Protein AF-A0AA41SFP7-F1 (afdb_monomer_lite)

Secondary structure (DSSP, 8-state):
-HHHHHHHHHHHHHHHHHHHHHHHHHHTSTT--HHHHHTSPPTT--HHHHHHHIIIIISSHHHHHHHHHHHHHHHH-S--TTS-S--HHHHHHHHHTT--

Foldseek 3Di:
DVVVVVVVVVVVVVVLVVQLVQQCVQCVPVPHHSVRSLVDGDPPADSVRSVCCSPPPNVDPVNVVVVVVVVVVVVPPPDDCPDPDDPPVVVVVVVVVVPD

Radius of gyration: 19.68 Å; chains: 1; bounding box: 58×31×45 Å

pLDDT: mean 83.23, std 14.24, range [41.94, 96.81]

Sequence (100 aa):
MEYLGKSIGRKYASRRTKMSSHFTLLATAEGATVEDAKKKPYKNVTQDDWNWLCDHVFNTTAFKKRSATGKKARNAVSYNHRGGSKSHAVHMEAATFCHL

Organism: Papaver nudicaule (NCBI:txid74823)

Structure (mmCIF, N/CA/C/O backbone):
data_AF-A0AA41SFP7-F1
#
_entry.id   AF-A0AA41SFP7-F1
#
loop_
_atom_site.group_PDB
_atom_site.id
_atom_site.type_symbol
_atom_site.label_atom_id
_atom_site.label_alt_id
_atom_site.label_comp_id
_atom_site.label_asym_id
_atom_site.label_entity_id
_atom_site.label_seq_id
_atom_site.pdbx_PDB_ins_code
_atom_site.Cartn_x
_atom_site.Cartn_y
_atom_site.Cartn_z
_atom_site.occupancy
_atom_site.B_iso_or_equiv
_atom_site.auth_seq_id
_atom_site.auth_comp_id
_atom_site.auth_asym_id
_atom_site.auth_atom_id
_atom_site.pdbx_PDB_model_num
ATOM 1 N N . MET A 1 1 ? -4.095 -11.354 -29.105 1.00 59.97 1 MET A N 1
ATOM 2 C CA . MET A 1 1 ? -4.725 -11.053 -27.792 1.00 59.97 1 MET A CA 1
ATOM 3 C C . MET A 1 1 ? -3.741 -10.625 -26.687 1.00 59.97 1 MET A C 1
ATOM 5 O O . MET A 1 1 ? -4.185 -10.236 -25.615 1.00 59.97 1 MET A O 1
ATOM 9 N N . GLU A 1 2 ? -2.422 -10.597 -26.921 1.00 73.12 2 GLU A N 1
ATOM 10 C CA . GLU A 1 2 ? -1.422 -10.274 -25.881 1.00 73.12 2 GLU A CA 1
ATOM 11 C C . GLU A 1 2 ? -1.421 -8.793 -25.432 1.00 73.12 2 GLU A C 1
ATOM 13 O O . GLU A 1 2 ? -1.206 -8.476 -24.259 1.00 73.12 2 GLU A O 1
ATOM 18 N N . TYR A 1 3 ? -1.717 -7.866 -26.351 1.00 78.06 3 TYR A N 1
ATOM 19 C CA . TYR A 1 3 ? -1.750 -6.423 -26.078 1.00 78.06 3 TYR A CA 1
ATOM 20 C C . TYR A 1 3 ? -2.819 -6.032 -25.046 1.00 78.06 3 TYR A C 1
ATOM 22 O O . TYR A 1 3 ? -2.553 -5.229 -24.148 1.00 78.06 3 TYR A O 1
ATOM 30 N N . LEU A 1 4 ? -4.010 -6.635 -25.133 1.00 74.94 4 LEU A N 1
ATOM 31 C CA . LEU A 1 4 ? -5.117 -6.354 -24.220 1.00 74.94 4 LEU A CA 1
ATOM 32 C C . LEU A 1 4 ? -4.765 -6.769 -22.783 1.00 74.94 4 LEU A C 1
ATOM 34 O O . LEU A 1 4 ? -4.978 -5.991 -21.854 1.00 74.94 4 LEU A O 1
ATOM 38 N N . GLY A 1 5 ? -4.121 -7.929 -22.613 1.00 84.38 5 GLY A N 1
ATOM 39 C CA . GLY A 1 5 ? -3.627 -8.392 -21.313 1.00 84.38 5 GLY A CA 1
ATOM 40 C C . GLY A 1 5 ? -2.592 -7.442 -20.701 1.00 84.38 5 GLY A C 1
ATOM 41 O O . GLY A 1 5 ? -2.707 -7.061 -19.536 1.00 84.38 5 GLY A O 1
ATOM 42 N N . LYS A 1 6 ? -1.625 -6.966 -21.500 1.00 85.94 6 LYS A N 1
ATOM 43 C CA . LYS A 1 6 ? -0.622 -5.979 -21.050 1.00 85.94 6 LYS A CA 1
ATOM 44 C C . LYS A 1 6 ? -1.262 -4.637 -20.675 1.00 85.94 6 LYS A C 1
ATOM 46 O O . LYS A 1 6 ? -0.905 -4.044 -19.657 1.00 85.94 6 LYS A O 1
ATOM 51 N N . SER A 1 7 ? -2.213 -4.165 -21.479 1.00 86.88 7 SER A N 1
ATOM 52 C CA . SER A 1 7 ? -2.967 -2.923 -21.261 1.00 86.88 7 SER A CA 1
ATOM 53 C C . SER A 1 7 ? -3.756 -2.954 -19.946 1.00 86.88 7 SER A C 1
ATOM 55 O O . SER A 1 7 ? -3.583 -2.078 -19.090 1.00 86.88 7 SER A O 1
ATOM 57 N N . ILE A 1 8 ? -4.565 -3.999 -19.746 1.00 90.25 8 ILE A N 1
ATOM 58 C CA . ILE A 1 8 ? -5.369 -4.191 -18.533 1.00 90.25 8 ILE A CA 1
ATOM 59 C C . ILE A 1 8 ? -4.458 -4.367 -17.317 1.00 90.25 8 ILE A C 1
ATOM 61 O O . ILE A 1 8 ? -4.668 -3.713 -16.295 1.00 90.25 8 ILE A O 1
ATOM 65 N N . GLY A 1 9 ? -3.392 -5.162 -17.446 1.00 90.69 9 GLY A N 1
ATOM 66 C CA . GLY A 1 9 ? -2.414 -5.380 -16.382 1.00 90.69 9 GLY A CA 1
ATOM 67 C C . GLY A 1 9 ? -1.758 -4.084 -15.897 1.00 90.69 9 GLY A C 1
ATOM 68 O O . GLY A 1 9 ? -1.664 -3.857 -14.690 1.00 90.69 9 GLY A O 1
ATOM 69 N N . ARG A 1 10 ? -1.372 -3.178 -16.808 1.00 90.38 10 ARG A N 1
ATOM 70 C CA . ARG A 1 10 ? -0.822 -1.859 -16.435 1.00 90.38 10 ARG A CA 1
ATOM 71 C C . ARG A 1 10 ? -1.846 -0.984 -15.715 1.00 90.38 10 ARG A C 1
ATOM 73 O O . ARG A 1 10 ? -1.516 -0.382 -14.691 1.00 90.38 10 ARG A O 1
ATOM 80 N N . LYS A 1 11 ? -3.084 -0.920 -16.220 1.00 91.31 11 LYS A N 1
ATOM 81 C CA . LYS A 1 11 ? -4.167 -0.148 -15.585 1.00 91.31 11 LYS A CA 1
ATOM 82 C C . LYS A 1 11 ? -4.454 -0.667 -14.177 1.00 91.31 11 LYS A C 1
ATOM 84 O O . LYS A 1 11 ? -4.520 0.125 -13.235 1.00 91.31 11 LYS A O 1
ATOM 89 N N . TYR A 1 12 ? -4.542 -1.987 -14.020 1.00 92.00 12 TYR A N 1
ATOM 90 C CA . TYR A 1 12 ? -4.704 -2.623 -12.719 1.00 92.00 12 TYR A CA 1
ATOM 91 C C . TYR A 1 12 ? -3.523 -2.324 -11.793 1.00 92.00 12 TYR A C 1
ATOM 93 O O . TYR A 1 12 ? -3.745 -1.914 -10.659 1.00 92.00 12 TYR A O 1
ATOM 101 N N . ALA A 1 13 ? -2.276 -2.446 -12.261 1.00 90.19 13 ALA A N 1
ATOM 102 C CA . ALA A 1 13 ? -1.097 -2.154 -11.446 1.00 90.19 13 ALA A CA 1
ATOM 103 C C . ALA A 1 13 ? -1.103 -0.709 -10.920 1.00 90.19 13 ALA A C 1
ATOM 105 O O . ALA A 1 13 ? -0.897 -0.496 -9.726 1.00 90.19 13 ALA A O 1
ATOM 106 N N . SER A 1 14 ? -1.421 0.267 -11.779 1.00 92.31 14 SER A N 1
ATOM 107 C CA . SER A 1 14 ? -1.571 1.673 -11.382 1.00 92.31 14 SER A CA 1
ATOM 108 C C . SER A 1 14 ? -2.678 1.857 -10.339 1.00 92.31 14 SER A C 1
ATOM 110 O O . SER A 1 14 ? -2.467 2.498 -9.306 1.00 92.31 14 SER A O 1
ATOM 112 N N . ARG A 1 15 ? -3.851 1.249 -10.564 1.00 94.06 15 ARG A N 1
ATOM 113 C CA . ARG A 1 15 ? -4.971 1.291 -9.614 1.00 94.06 15 ARG A CA 1
ATOM 114 C C . ARG A 1 15 ? -4.596 0.647 -8.278 1.00 94.06 15 ARG A C 1
ATOM 116 O O . ARG A 1 15 ? -4.863 1.230 -7.233 1.00 94.06 15 ARG A O 1
ATOM 123 N N . ARG A 1 16 ? -3.915 -0.500 -8.298 1.00 94.50 16 ARG A N 1
ATOM 124 C CA . ARG A 1 16 ? -3.440 -1.215 -7.107 1.00 94.50 16 ARG A CA 1
ATOM 125 C C . ARG A 1 16 ? -2.436 -0.400 -6.306 1.00 94.50 16 ARG A C 1
ATOM 127 O O . ARG A 1 16 ? -2.506 -0.416 -5.085 1.00 94.50 16 ARG A O 1
ATOM 134 N N . THR A 1 17 ? -1.546 0.350 -6.957 1.00 92.81 17 THR A N 1
ATOM 135 C CA . THR A 1 17 ? -0.656 1.283 -6.251 1.00 92.81 17 THR A CA 1
ATOM 136 C C . THR A 1 17 ? -1.456 2.338 -5.491 1.00 92.81 17 THR A C 1
ATOM 138 O O . THR A 1 17 ? -1.187 2.555 -4.316 1.00 92.81 17 THR A O 1
ATOM 141 N N . LYS A 1 18 ? -2.486 2.934 -6.110 1.00 94.81 18 LYS A N 1
ATOM 142 C CA . LYS A 1 18 ? -3.361 3.911 -5.435 1.00 94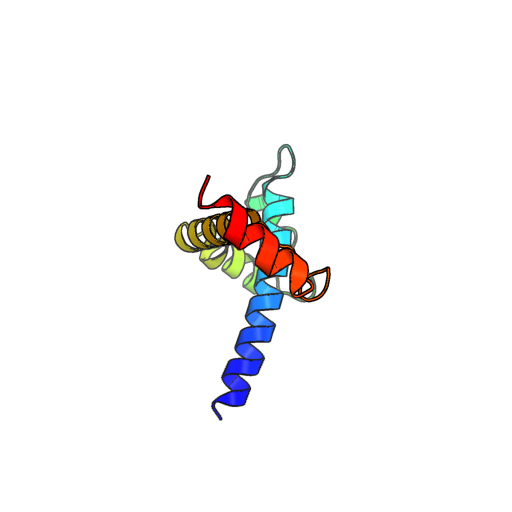.81 18 LYS A CA 1
ATOM 143 C C . LYS A 1 18 ? -4.117 3.292 -4.254 1.00 94.81 18 LYS A C 1
ATOM 145 O O . LYS A 1 18 ? -4.176 3.901 -3.192 1.00 94.81 18 LYS A O 1
ATOM 150 N N . MET A 1 19 ? -4.644 2.078 -4.428 1.00 96.12 19 MET A N 1
ATOM 151 C CA . MET A 1 19 ? -5.319 1.317 -3.370 1.00 96.12 19 MET A CA 1
ATOM 152 C C . MET A 1 19 ? -4.378 1.000 -2.201 1.00 96.12 19 MET A C 1
ATOM 154 O O . MET A 1 19 ? -4.728 1.232 -1.050 1.00 96.12 19 MET A O 1
ATOM 158 N N . SER A 1 20 ? -3.153 0.555 -2.487 1.00 94.00 20 SER A N 1
ATOM 159 C CA . SER A 1 20 ? -2.147 0.298 -1.455 1.00 94.00 20 SER A CA 1
ATOM 160 C C . SER A 1 20 ? -1.752 1.568 -0.708 1.00 94.00 20 SER A C 1
ATOM 162 O O . SER A 1 20 ? -1.609 1.517 0.506 1.00 94.00 20 SER A O 1
ATOM 164 N N . SER A 1 21 ? -1.584 2.699 -1.399 1.00 93.38 21 SER A N 1
ATOM 165 C CA . SER A 1 21 ? -1.302 3.974 -0.735 1.00 93.38 21 SER A CA 1
ATOM 166 C C . SER A 1 21 ? -2.447 4.396 0.182 1.00 93.38 21 SER A C 1
ATOM 168 O O . SER A 1 21 ? -2.185 4.814 1.302 1.00 93.38 21 SER A O 1
ATOM 170 N N . HIS A 1 22 ? -3.698 4.237 -0.260 1.00 95.12 22 HIS A N 1
ATOM 171 C CA . HIS A 1 22 ? -4.878 4.489 0.569 1.00 95.12 22 HIS A CA 1
ATOM 172 C C . HIS A 1 22 ? -4.876 3.626 1.835 1.00 95.12 22 HIS A C 1
ATOM 174 O O . HIS A 1 22 ? -4.988 4.153 2.937 1.00 95.12 22 HIS A O 1
ATOM 180 N N . PHE A 1 23 ? -4.656 2.317 1.682 1.00 94.44 23 PHE A N 1
ATOM 181 C CA . PHE A 1 23 ? -4.545 1.389 2.805 1.00 94.44 23 PHE A CA 1
ATOM 182 C C . PHE A 1 23 ? -3.423 1.787 3.776 1.00 94.44 23 PHE A C 1
ATOM 184 O O . PHE A 1 23 ? -3.654 1.870 4.975 1.00 94.44 23 PHE A O 1
ATOM 191 N N . THR A 1 24 ? -2.220 2.084 3.273 1.00 91.50 24 THR A N 1
ATOM 192 C CA . THR A 1 24 ? -1.084 2.475 4.120 1.00 91.50 24 THR A CA 1
ATOM 193 C C . THR A 1 24 ? -1.339 3.785 4.860 1.00 91.50 24 THR A C 1
ATOM 195 O O . THR A 1 24 ? -0.990 3.872 6.031 1.00 91.50 24 THR A O 1
ATOM 198 N N . LEU A 1 25 ? -1.954 4.786 4.223 1.00 92.25 25 LEU A N 1
ATOM 199 C CA . LEU A 1 25 ? -2.298 6.047 4.890 1.00 92.25 25 LEU A CA 1
ATOM 200 C C . LEU A 1 25 ? -3.262 5.822 6.059 1.00 92.25 25 LEU A C 1
ATOM 202 O O . LEU A 1 25 ? -3.072 6.406 7.118 1.00 92.25 25 LEU A O 1
ATOM 206 N N . LEU A 1 26 ? -4.253 4.947 5.882 1.00 92.06 26 LEU A N 1
ATOM 207 C CA . LEU A 1 26 ? -5.206 4.608 6.936 1.00 92.06 26 LEU A CA 1
ATOM 208 C C . LEU A 1 26 ? -4.569 3.777 8.051 1.00 92.06 26 LEU A C 1
ATOM 210 O O . LEU A 1 26 ? -4.802 4.057 9.217 1.00 92.06 26 LEU A O 1
ATOM 214 N N . ALA A 1 27 ? -3.742 2.794 7.700 1.00 89.38 27 ALA A N 1
ATOM 215 C CA . ALA A 1 27 ? -3.100 1.901 8.663 1.00 89.38 27 ALA A CA 1
ATOM 216 C C . ALA A 1 27 ? -1.926 2.545 9.427 1.00 89.38 27 ALA A C 1
ATOM 218 O O . ALA A 1 27 ? -1.469 1.981 10.412 1.00 89.38 27 ALA A O 1
ATOM 219 N N . THR A 1 28 ? -1.405 3.685 8.957 1.00 87.56 28 THR A N 1
ATOM 220 C CA . THR A 1 28 ? -0.287 4.415 9.595 1.00 87.56 28 THR A CA 1
ATOM 221 C C . THR A 1 28 ? -0.760 5.681 10.316 1.00 87.56 28 THR A C 1
ATOM 223 O O . THR A 1 28 ? 0.057 6.414 10.867 1.00 87.56 28 THR A O 1
ATOM 226 N N . ALA A 1 29 ? -2.062 5.982 10.290 1.00 88.88 29 ALA A N 1
ATOM 227 C CA . ALA A 1 29 ? -2.606 7.093 11.058 1.00 88.88 29 ALA A CA 1
ATOM 228 C C . ALA A 1 29 ? -2.426 6.833 12.565 1.00 88.88 29 ALA A C 1
ATOM 230 O O . ALA A 1 29 ? -2.444 5.686 13.013 1.00 88.88 29 ALA A O 1
ATOM 231 N N . GLU A 1 30 ? -2.217 7.893 13.343 1.00 85.12 30 GLU A N 1
ATOM 232 C CA . GLU A 1 30 ? -1.972 7.788 14.782 1.00 85.12 30 GLU A CA 1
ATOM 233 C C . GLU A 1 30 ? -3.139 7.073 15.481 1.00 85.12 30 GLU A C 1
ATOM 235 O O . GLU A 1 30 ? -4.302 7.437 15.303 1.00 85.12 30 GLU A O 1
ATOM 240 N N . GLY A 1 31 ? -2.831 5.999 16.214 1.00 80.44 31 GLY A N 1
ATOM 241 C CA . GLY A 1 31 ? -3.829 5.156 16.880 1.00 80.44 31 GLY A CA 1
ATOM 242 C C . GLY A 1 31 ? -4.665 4.257 15.956 1.00 80.44 31 GLY A C 1
ATOM 243 O O . GLY A 1 31 ? -5.571 3.586 16.444 1.00 80.44 31 GLY A O 1
ATOM 244 N N . ALA A 1 32 ? -4.391 4.215 14.649 1.00 86.06 32 ALA A N 1
ATOM 245 C CA . ALA A 1 32 ? -5.154 3.399 13.709 1.00 86.06 32 ALA A CA 1
ATOM 246 C C . ALA A 1 32 ? -4.623 1.965 13.597 1.00 86.06 32 ALA A C 1
ATOM 248 O O . ALA A 1 32 ? -3.417 1.712 13.612 1.00 86.06 32 ALA A O 1
ATOM 249 N N . THR A 1 33 ? -5.544 1.016 13.422 1.00 87.12 33 THR A N 1
ATOM 250 C CA . THR A 1 33 ? -5.224 -0.396 13.191 1.00 87.12 33 THR A CA 1
ATOM 251 C C . THR A 1 33 ? -5.496 -0.815 11.743 1.00 87.12 33 THR A C 1
ATOM 253 O O . THR A 1 33 ? -6.162 -0.117 10.973 1.00 87.12 33 THR A O 1
ATOM 256 N N . VAL A 1 34 ? -5.007 -1.999 11.358 1.00 87.75 34 VAL A N 1
ATOM 257 C CA . VAL A 1 34 ? -5.332 -2.609 10.054 1.00 87.75 34 VAL A CA 1
ATOM 258 C C . VAL A 1 34 ? -6.843 -2.810 9.897 1.00 87.75 34 VAL A C 1
ATOM 260 O O . VAL A 1 34 ? -7.378 -2.569 8.816 1.00 87.75 34 VAL A O 1
ATOM 263 N N . GLU A 1 35 ? -7.546 -3.170 10.970 1.00 90.56 35 GLU A N 1
ATOM 264 C CA . GLU A 1 35 ? -8.999 -3.358 10.949 1.00 90.56 35 GLU A CA 1
ATOM 265 C C . GLU A 1 35 ? -9.747 -2.048 10.667 1.00 90.56 35 GLU A C 1
ATOM 267 O O . GLU A 1 35 ? -10.734 -2.031 9.930 1.00 90.56 35 GLU A O 1
ATOM 272 N N . ASP A 1 36 ? -9.241 -0.916 11.157 1.00 90.75 36 ASP A N 1
ATOM 273 C CA . ASP A 1 36 ? -9.825 0.394 10.850 1.00 90.75 36 ASP A CA 1
ATOM 274 C C . ASP A 1 36 ? -9.597 0.809 9.394 1.00 90.75 36 ASP A C 1
ATOM 276 O O . ASP A 1 36 ? -10.453 1.462 8.789 1.00 90.75 36 ASP A O 1
ATOM 280 N N . ALA A 1 37 ? -8.486 0.376 8.791 1.00 92.06 37 ALA A N 1
ATOM 281 C CA . ALA A 1 37 ? -8.249 0.545 7.361 1.00 92.06 37 ALA A CA 1
ATOM 282 C C . ALA A 1 37 ? -9.193 -0.325 6.504 1.00 92.06 37 ALA A C 1
ATOM 284 O O . ALA A 1 37 ? -9.600 0.096 5.417 1.00 92.06 37 ALA A O 1
ATOM 285 N N . LYS A 1 38 ? -9.601 -1.508 6.986 1.00 93.81 38 LYS A N 1
ATOM 286 C CA . LYS A 1 38 ? -10.560 -2.388 6.287 1.00 93.81 38 LYS A CA 1
ATOM 287 C C . LYS A 1 38 ? -11.970 -1.796 6.245 1.00 93.81 38 LYS A C 1
ATOM 289 O O . LYS A 1 38 ? -12.643 -1.925 5.228 1.00 93.81 38 LYS A O 1
ATOM 294 N N . LYS A 1 39 ? -12.386 -1.045 7.270 1.00 94.56 39 LYS A N 1
ATOM 295 C CA . LYS A 1 39 ? -13.696 -0.353 7.318 1.00 94.56 39 LYS A CA 1
ATOM 296 C C . LYS A 1 39 ? -13.849 0.781 6.293 1.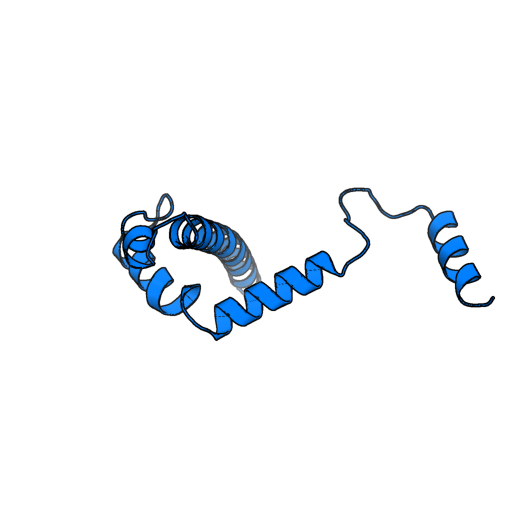00 94.56 39 LYS A C 1
ATOM 298 O O . LYS A 1 39 ? -14.946 1.301 6.112 1.00 94.56 39 LYS A O 1
ATOM 303 N N . LYS A 1 40 ? -12.756 1.207 5.656 1.00 94.19 40 LYS A N 1
ATOM 304 C CA . LYS A 1 40 ? -12.724 2.339 4.721 1.00 94.19 40 LYS A CA 1
ATOM 305 C C . LYS A 1 40 ? -12.244 1.862 3.343 1.00 94.19 40 LYS A C 1
ATOM 307 O O . LYS A 1 40 ? -11.060 2.010 3.028 1.00 94.19 40 LYS A O 1
ATOM 312 N N . PRO A 1 41 ? -13.128 1.274 2.517 1.00 95.25 41 PRO A N 1
ATOM 313 C CA . PRO A 1 41 ? -12.757 0.771 1.201 1.00 95.25 41 PRO A CA 1
ATOM 314 C C . PRO A 1 41 ? -12.334 1.890 0.245 1.00 95.25 41 PRO A C 1
ATOM 316 O O . PRO A 1 41 ? -12.812 3.024 0.307 1.00 95.25 41 PRO A O 1
ATOM 319 N N . TYR A 1 42 ? -11.426 1.567 -0.679 1.00 95.50 42 TYR A N 1
ATOM 320 C CA . TYR A 1 42 ? -11.080 2.484 -1.764 1.00 95.50 42 TYR A CA 1
ATOM 321 C C . TYR A 1 42 ? -12.279 2.688 -2.700 1.00 95.50 42 TYR A C 1
ATOM 323 O O . TYR A 1 42 ? -13.026 1.755 -2.981 1.00 95.50 42 TYR A O 1
ATOM 331 N N . LYS A 1 43 ? -12.435 3.898 -3.246 1.00 94.25 43 LYS A N 1
ATOM 332 C CA . LYS A 1 43 ? -13.564 4.240 -4.125 1.00 94.25 43 LYS A CA 1
ATOM 333 C C . LYS A 1 43 ? -13.794 3.219 -5.251 1.00 94.25 43 LYS A C 1
ATOM 335 O O . LYS A 1 43 ? -12.855 2.802 -5.944 1.00 94.25 43 LYS A O 1
ATOM 340 N N . ASN A 1 44 ? -15.065 2.893 -5.483 1.00 93.50 44 ASN A N 1
ATOM 341 C CA . ASN A 1 44 ? -15.522 1.946 -6.506 1.00 93.50 44 ASN A CA 1
ATOM 342 C C . ASN A 1 44 ? -14.888 0.546 -6.363 1.00 93.50 44 ASN A C 1
ATOM 344 O O . ASN A 1 44 ? -14.556 -0.095 -7.365 1.00 93.50 44 ASN A O 1
ATOM 348 N N . VAL A 1 45 ? -14.635 0.111 -5.129 1.00 94.12 45 VAL A N 1
ATOM 349 C CA . VAL A 1 45 ? -14.234 -1.255 -4.773 1.00 94.12 45 VAL A CA 1
ATOM 350 C C . VAL A 1 45 ? -15.265 -1.766 -3.777 1.00 94.12 45 VAL A C 1
ATOM 352 O O . VAL A 1 45 ? -15.663 -1.024 -2.879 1.00 94.12 45 VAL A O 1
ATOM 355 N N . THR A 1 46 ? -15.732 -2.996 -3.968 1.00 96.44 46 THR A N 1
ATOM 356 C CA . THR A 1 46 ? -16.669 -3.623 -3.033 1.00 96.44 46 THR A CA 1
ATOM 357 C C . THR A 1 46 ? -15.974 -3.887 -1.694 1.00 96.44 46 THR A C 1
ATOM 359 O O . THR A 1 46 ? -14.743 -3.945 -1.625 1.00 96.44 46 THR A O 1
ATOM 362 N N . GLN A 1 47 ? -16.745 -4.038 -0.617 1.00 96.00 47 GLN A N 1
ATOM 363 C CA . GLN A 1 47 ? -16.165 -4.340 0.693 1.00 96.00 47 GLN A CA 1
ATOM 364 C C . GLN A 1 47 ? -15.435 -5.694 0.686 1.00 96.00 47 GLN A C 1
ATOM 366 O O . GLN A 1 47 ? -14.343 -5.799 1.238 1.00 96.00 47 GLN A O 1
ATOM 371 N N . ASP A 1 48 ? -15.993 -6.695 0.007 1.00 96.38 48 ASP A N 1
ATOM 372 C CA . ASP A 1 48 ? -15.421 -8.041 -0.091 1.00 96.38 48 ASP A CA 1
ATOM 373 C C . ASP A 1 48 ? -14.091 -8.037 -0.850 1.00 96.38 48 ASP A C 1
ATOM 375 O O . ASP A 1 48 ? -13.084 -8.538 -0.342 1.00 96.38 48 ASP A O 1
ATOM 379 N N . ASP A 1 49 ? -14.043 -7.384 -2.018 1.00 95.75 49 ASP A N 1
ATOM 380 C CA . ASP A 1 49 ? -12.799 -7.227 -2.778 1.00 95.75 49 ASP A CA 1
ATOM 381 C C . ASP A 1 49 ? -11.755 -6.446 -1.972 1.00 95.75 49 ASP A C 1
ATOM 383 O O . ASP A 1 49 ? -10.561 -6.751 -2.013 1.00 95.75 49 ASP A O 1
ATOM 387 N N . TRP A 1 50 ? -12.189 -5.420 -1.233 1.00 96.81 50 TRP A N 1
ATOM 388 C CA . TRP A 1 50 ? -11.302 -4.625 -0.391 1.00 96.81 50 TRP A CA 1
ATOM 389 C C . TRP A 1 50 ? -10.709 -5.446 0.753 1.00 96.81 50 TRP A C 1
ATOM 391 O O . TRP A 1 50 ? -9.499 -5.379 0.980 1.00 96.81 50 TRP A O 1
ATOM 401 N N . ASN A 1 51 ? -11.529 -6.248 1.434 1.00 95.94 51 ASN A N 1
ATOM 402 C CA . ASN A 1 51 ? -11.087 -7.147 2.495 1.00 95.94 51 ASN A CA 1
ATOM 403 C C . ASN A 1 51 ? -10.063 -8.148 1.956 1.00 95.94 51 ASN A C 1
ATOM 405 O O . ASN A 1 51 ? -8.964 -8.256 2.503 1.00 95.94 51 ASN A O 1
ATOM 409 N N . TRP A 1 52 ? -10.373 -8.784 0.823 1.00 95.69 52 TRP A N 1
ATOM 410 C CA . TRP A 1 52 ? -9.464 -9.723 0.173 1.00 95.69 52 TRP A CA 1
ATOM 411 C C . TRP A 1 52 ? -8.126 -9.067 -0.194 1.00 95.69 52 TRP A C 1
ATOM 413 O O . TRP A 1 52 ? -7.060 -9.620 0.078 1.00 95.69 52 TRP A O 1
ATOM 423 N N . LEU A 1 53 ? -8.150 -7.854 -0.762 1.00 95.38 53 LEU A N 1
ATOM 424 C CA . LEU A 1 53 ? -6.936 -7.101 -1.091 1.00 95.38 53 LEU A CA 1
ATOM 425 C C . LEU A 1 53 ? -6.115 -6.750 0.158 1.00 95.38 53 LEU A C 1
ATOM 427 O O . LEU A 1 53 ? -4.885 -6.849 0.129 1.00 95.38 53 LEU A O 1
ATOM 431 N N . CYS A 1 54 ? -6.764 -6.340 1.246 1.00 94.62 54 CYS A N 1
ATOM 432 C CA . CYS A 1 54 ? -6.082 -6.039 2.501 1.00 94.62 54 CYS A CA 1
ATOM 433 C C . CYS A 1 54 ? -5.361 -7.278 3.048 1.00 94.62 54 CYS A C 1
ATOM 435 O O . CYS A 1 54 ? -4.159 -7.208 3.313 1.00 94.62 54 CYS A O 1
ATOM 437 N N . ASP A 1 55 ? -6.060 -8.410 3.129 1.00 93.62 55 ASP A N 1
ATOM 438 C CA . ASP A 1 55 ? -5.562 -9.629 3.773 1.00 93.62 55 ASP A CA 1
ATOM 439 C C . ASP A 1 55 ? -4.529 -10.371 2.920 1.00 93.62 55 ASP A C 1
ATOM 441 O O . ASP A 1 55 ? -3.482 -10.792 3.420 1.00 93.62 55 ASP A O 1
ATOM 445 N N . HIS A 1 56 ? -4.778 -10.478 1.614 1.00 93.12 56 HIS A N 1
ATOM 446 C CA . HIS A 1 56 ? -3.992 -11.329 0.720 1.00 93.12 56 HIS A CA 1
ATOM 447 C C . HIS A 1 56 ? -3.000 -10.579 -0.166 1.00 93.12 56 HIS A C 1
ATOM 449 O O . HIS A 1 56 ? -2.164 -11.214 -0.810 1.00 93.12 56 HIS A O 1
ATOM 455 N N . VAL A 1 57 ? -3.074 -9.245 -0.233 1.00 92.62 57 VAL A N 1
ATOM 456 C CA . VAL A 1 57 ? -2.182 -8.456 -1.094 1.00 92.62 57 VAL A CA 1
ATOM 457 C C . VAL A 1 57 ? -1.373 -7.449 -0.295 1.00 92.62 57 VAL A C 1
ATOM 459 O O . VAL A 1 57 ? -0.146 -7.480 -0.355 1.00 92.62 57 VAL A O 1
ATOM 462 N N . PHE A 1 58 ? -2.015 -6.536 0.433 1.00 92.31 58 PHE A N 1
ATOM 463 C CA . PHE A 1 58 ? -1.308 -5.417 1.064 1.00 92.31 58 PHE A CA 1
ATOM 464 C C . PHE A 1 58 ? -0.614 -5.807 2.367 1.00 92.31 58 PHE A C 1
ATOM 466 O O . PHE A 1 58 ? 0.479 -5.306 2.652 1.00 92.31 58 PHE A O 1
ATOM 473 N N . ASN A 1 59 ? -1.205 -6.718 3.143 1.00 87.06 59 ASN A N 1
ATOM 474 C CA . ASN A 1 59 ? -0.616 -7.156 4.402 1.00 87.06 59 ASN A CA 1
ATOM 475 C C . ASN A 1 59 ? 0.538 -8.162 4.216 1.00 87.06 59 ASN A C 1
ATOM 477 O O . ASN A 1 59 ? 1.365 -8.330 5.115 1.00 87.06 59 ASN A O 1
ATOM 481 N N . THR A 1 60 ? 0.661 -8.771 3.035 1.00 92.12 60 THR A N 1
ATOM 482 C CA . THR A 1 60 ? 1.676 -9.788 2.739 1.00 92.12 60 THR A CA 1
ATOM 483 C C . THR A 1 60 ? 3.100 -9.228 2.761 1.00 92.12 60 THR A C 1
ATOM 485 O O . THR A 1 60 ? 3.414 -8.194 2.160 1.00 92.12 60 THR A O 1
ATOM 488 N N . THR A 1 61 ? 4.020 -9.977 3.371 1.00 91.50 61 THR A N 1
ATOM 489 C CA . THR A 1 61 ? 5.446 -9.628 3.489 1.00 91.50 61 THR A CA 1
ATOM 490 C C . THR A 1 61 ? 6.107 -9.401 2.129 1.00 91.50 61 THR A C 1
ATOM 492 O O . THR A 1 61 ? 6.883 -8.461 1.960 1.00 91.50 61 THR A O 1
ATOM 495 N N . ALA A 1 62 ? 5.760 -10.216 1.127 1.00 90.81 62 ALA A N 1
ATOM 496 C CA . ALA A 1 62 ? 6.274 -10.089 -0.236 1.00 90.81 62 ALA A CA 1
ATOM 497 C C . ALA A 1 62 ? 5.917 -8.734 -0.871 1.00 90.81 62 ALA A C 1
ATOM 499 O O . ALA A 1 62 ? 6.763 -8.089 -1.500 1.00 90.81 62 ALA A O 1
ATOM 500 N N . PHE A 1 63 ? 4.680 -8.274 -0.671 1.00 88.75 63 PHE A N 1
ATOM 501 C CA . PHE A 1 63 ? 4.217 -6.993 -1.187 1.00 88.75 63 PHE A CA 1
ATOM 502 C C . PHE A 1 63 ? 4.899 -5.826 -0.471 1.00 88.75 63 PHE A C 1
ATOM 504 O O . PHE A 1 63 ? 5.433 -4.932 -1.133 1.00 88.75 63 PHE A O 1
ATOM 511 N N . LYS A 1 64 ? 4.968 -5.873 0.866 1.00 90.62 64 LYS A N 1
ATOM 512 C CA . LYS A 1 64 ? 5.677 -4.875 1.684 1.00 90.62 64 LYS A CA 1
ATOM 513 C C . LYS A 1 64 ? 7.149 -4.763 1.274 1.00 90.62 64 LYS A C 1
ATOM 515 O O . LYS A 1 64 ? 7.620 -3.657 1.010 1.00 90.62 64 LYS A O 1
ATOM 520 N N . LYS A 1 65 ? 7.845 -5.897 1.101 1.00 93.25 65 LYS A N 1
ATOM 521 C CA . LYS A 1 65 ? 9.241 -5.949 0.632 1.00 93.25 65 LYS A CA 1
ATOM 522 C C . LYS A 1 65 ? 9.395 -5.302 -0.742 1.00 93.25 65 LYS A C 1
ATOM 524 O O . LYS A 1 65 ? 10.209 -4.399 -0.900 1.00 93.25 65 LYS A O 1
ATOM 529 N N . ARG A 1 66 ? 8.580 -5.698 -1.727 1.00 90.69 66 ARG A N 1
ATOM 530 C CA . ARG A 1 66 ? 8.631 -5.115 -3.079 1.00 90.69 66 ARG A CA 1
ATOM 531 C C . ARG A 1 66 ? 8.342 -3.611 -3.068 1.00 90.69 66 ARG A C 1
ATOM 533 O O . ARG A 1 66 ? 9.022 -2.860 -3.765 1.00 90.69 66 ARG A O 1
ATOM 540 N N . SER A 1 67 ? 7.357 -3.171 -2.286 1.00 89.50 67 SER A N 1
ATOM 541 C CA . SER A 1 67 ? 7.004 -1.754 -2.143 1.00 89.50 67 SER A CA 1
ATOM 542 C C . SER A 1 67 ? 8.164 -0.944 -1.555 1.00 89.50 67 SER A C 1
ATOM 544 O O . SER A 1 67 ? 8.560 0.073 -2.131 1.00 89.50 67 SER A O 1
ATOM 546 N N . ALA A 1 68 ? 8.774 -1.440 -0.473 1.00 90.25 68 ALA A N 1
ATOM 547 C CA . ALA A 1 68 ? 9.926 -0.819 0.172 1.00 90.25 68 ALA A CA 1
ATOM 548 C C . ALA A 1 68 ? 11.148 -0.760 -0.757 1.00 90.25 68 ALA A C 1
ATOM 550 O O . ALA A 1 68 ? 11.731 0.311 -0.925 1.00 90.25 68 ALA A O 1
ATOM 551 N N . THR A 1 69 ? 11.494 -1.864 -1.432 1.00 91.88 69 THR A N 1
ATOM 552 C CA . THR A 1 69 ? 12.585 -1.894 -2.420 1.00 91.88 69 THR A CA 1
ATOM 553 C C . THR A 1 69 ? 12.330 -0.908 -3.555 1.00 91.88 69 THR A C 1
ATOM 555 O O . THR A 1 69 ? 13.223 -0.145 -3.908 1.00 91.88 69 THR A O 1
ATOM 558 N N . GLY A 1 70 ? 11.108 -0.859 -4.093 1.00 87.12 70 GLY A N 1
ATOM 559 C CA . GLY A 1 70 ? 10.749 0.089 -5.146 1.00 87.12 70 GLY A CA 1
ATOM 560 C C . GLY A 1 70 ? 10.834 1.546 -4.687 1.00 87.12 70 GLY A C 1
ATOM 561 O O . GLY A 1 70 ? 11.286 2.398 -5.447 1.00 87.12 70 GLY A O 1
ATOM 562 N N . LYS A 1 71 ? 10.438 1.847 -3.443 1.00 87.81 71 LYS A N 1
ATOM 563 C CA . LYS A 1 71 ? 10.594 3.183 -2.848 1.00 87.81 71 LYS A CA 1
ATOM 564 C C . LYS A 1 71 ? 12.072 3.543 -2.679 1.00 87.81 71 LYS A C 1
ATOM 566 O O . LYS A 1 71 ? 12.466 4.622 -3.101 1.00 87.81 71 LYS A O 1
ATOM 571 N N . LYS A 1 72 ? 12.890 2.630 -2.142 1.00 89.62 72 LYS A N 1
ATOM 572 C CA . LYS A 1 72 ? 14.342 2.820 -1.997 1.00 89.62 72 LYS A CA 1
ATOM 573 C C . LYS A 1 72 ? 15.012 3.057 -3.349 1.00 89.62 72 LYS A C 1
ATOM 575 O O . LYS A 1 72 ? 15.772 4.005 -3.474 1.00 89.62 72 LYS A O 1
ATOM 580 N N . ALA A 1 73 ? 14.686 2.248 -4.358 1.00 87.25 73 ALA A N 1
ATOM 581 C CA . ALA A 1 73 ? 15.212 2.408 -5.708 1.00 87.25 73 ALA A CA 1
ATOM 582 C C . ALA A 1 73 ? 14.850 3.781 -6.288 1.00 87.25 73 ALA A C 1
ATOM 584 O O . ALA A 1 73 ? 15.742 4.492 -6.725 1.00 87.25 73 ALA A O 1
ATOM 585 N N . ARG A 1 74 ? 13.576 4.201 -6.211 1.00 83.50 74 ARG A N 1
ATOM 586 C CA . ARG A 1 74 ? 13.152 5.536 -6.676 1.00 83.50 74 ARG A CA 1
ATOM 587 C C . ARG A 1 74 ? 13.862 6.678 -5.950 1.00 83.50 74 ARG A C 1
ATOM 589 O O . ARG A 1 74 ? 14.198 7.660 -6.592 1.00 83.50 74 ARG A O 1
ATOM 596 N N . ASN A 1 75 ? 14.093 6.544 -4.646 1.00 84.00 75 ASN A N 1
ATOM 597 C CA . ASN A 1 75 ? 14.796 7.555 -3.855 1.00 84.00 75 ASN A CA 1
ATOM 598 C C . ASN A 1 75 ? 16.309 7.588 -4.136 1.00 84.00 75 ASN A C 1
ATOM 600 O O . ASN A 1 75 ? 16.931 8.624 -3.943 1.00 84.00 75 ASN A O 1
ATOM 604 N N . ALA A 1 76 ? 16.900 6.466 -4.557 1.00 83.81 76 ALA A N 1
ATOM 605 C CA . ALA A 1 76 ? 18.319 6.363 -4.896 1.00 83.81 76 ALA A CA 1
ATOM 606 C C . ALA A 1 76 ? 18.643 6.906 -6.297 1.00 83.81 76 ALA A C 1
ATOM 608 O O . ALA A 1 76 ? 19.806 7.163 -6.600 1.00 83.81 76 ALA A O 1
ATOM 609 N N . VAL A 1 77 ? 17.637 7.083 -7.161 1.00 77.88 77 VAL A N 1
ATOM 610 C CA . VAL A 1 77 ? 17.834 7.754 -8.447 1.00 77.88 77 VAL A CA 1
ATOM 611 C C . VAL A 1 77 ? 18.030 9.245 -8.173 1.00 77.88 77 VAL A C 1
ATOM 613 O O . VAL A 1 77 ? 17.089 9.946 -7.814 1.00 77.88 77 VAL A O 1
ATOM 616 N N . SER A 1 78 ? 19.255 9.736 -8.373 1.00 67.62 78 SER A N 1
ATOM 617 C CA . SER A 1 78 ? 19.617 11.153 -8.200 1.00 67.62 78 SER A CA 1
ATOM 618 C C . SER A 1 78 ? 18.879 12.095 -9.162 1.00 67.62 78 SER A C 1
ATOM 620 O O . SER A 1 78 ? 18.871 13.308 -8.965 1.00 67.62 78 SER A O 1
ATOM 622 N N . TYR A 1 79 ? 18.252 11.545 -10.206 1.00 63.84 79 TYR A N 1
ATOM 623 C CA . TYR A 1 79 ? 17.617 12.289 -11.281 1.00 63.84 79 TYR A CA 1
ATOM 624 C C . TYR A 1 79 ? 16.100 12.071 -11.343 1.00 63.84 79 TYR A C 1
ATOM 626 O O . TYR A 1 79 ? 15.599 11.022 -11.746 1.00 63.84 79 TYR A O 1
ATOM 634 N N . ASN A 1 80 ? 15.345 13.105 -10.981 1.00 59.97 80 ASN A N 1
ATOM 635 C CA . ASN A 1 80 ? 13.902 13.141 -11.169 1.00 59.97 80 ASN A CA 1
ATOM 636 C C . ASN A 1 80 ? 13.606 13.600 -12.609 1.00 59.97 80 ASN A C 1
ATOM 638 O O . ASN A 1 80 ? 13.729 14.786 -12.903 1.00 59.97 80 ASN A O 1
ATOM 642 N N . HIS A 1 81 ? 13.182 12.690 -13.495 1.00 56.41 81 HIS A N 1
ATOM 643 C CA . HIS A 1 81 ? 12.832 12.946 -14.912 1.00 56.41 81 HIS A CA 1
ATOM 644 C C . HIS A 1 81 ? 11.714 13.996 -15.149 1.00 56.41 81 HIS A C 1
ATOM 646 O O . HIS A 1 81 ? 11.216 14.137 -16.263 1.00 56.41 81 HIS A O 1
ATOM 652 N N . ARG A 1 82 ? 11.275 14.723 -14.113 1.00 55.38 82 ARG A N 1
ATOM 653 C CA . ARG A 1 82 ? 10.355 15.863 -14.227 1.00 55.38 82 ARG A CA 1
ATOM 654 C C . ARG A 1 82 ? 11.001 17.123 -14.815 1.00 55.38 82 ARG A C 1
ATOM 656 O O . ARG A 1 82 ? 10.263 18.013 -15.216 1.00 55.38 82 ARG A O 1
ATOM 663 N N . GLY A 1 83 ? 12.327 17.197 -14.898 1.00 54.84 83 GLY A N 1
ATOM 664 C CA . GLY A 1 83 ? 13.021 18.083 -15.836 1.00 54.84 83 GLY A CA 1
ATOM 665 C C . GLY A 1 83 ? 13.507 17.226 -16.998 1.00 54.84 83 GLY A C 1
ATOM 666 O O . GLY A 1 83 ? 14.086 16.175 -16.738 1.00 54.84 83 GLY A O 1
ATOM 667 N N . GLY A 1 84 ? 13.226 17.608 -18.246 1.00 60.88 84 GLY A N 1
ATOM 668 C CA . GLY A 1 84 ? 13.636 16.854 -19.440 1.00 60.88 84 GLY A CA 1
ATOM 669 C C . GLY A 1 84 ? 15.128 16.498 -19.460 1.00 60.88 84 GLY A C 1
ATOM 670 O O . GLY A 1 84 ? 15.899 17.021 -18.657 1.00 60.88 84 GLY A O 1
ATOM 671 N N . SER A 1 85 ? 15.518 15.607 -20.381 1.00 65.06 85 SER A N 1
ATOM 672 C CA . SER A 1 85 ? 16.899 15.132 -20.569 1.00 65.06 85 SER A CA 1
ATOM 673 C C . SER A 1 85 ? 17.921 16.245 -20.339 1.00 65.06 85 SER A C 1
ATOM 675 O O . SER A 1 85 ? 17.824 17.306 -20.959 1.00 65.06 85 SER A O 1
ATOM 677 N N . LYS A 1 86 ? 18.881 16.004 -19.434 1.00 60.81 86 LYS A N 1
ATOM 678 C CA . LYS A 1 86 ? 19.998 16.923 -19.190 1.00 60.81 86 LYS A CA 1
ATOM 679 C C . LYS A 1 86 ? 20.651 17.281 -20.526 1.00 60.81 86 LYS A C 1
ATOM 681 O O . LYS A 1 86 ? 20.771 16.429 -21.408 1.00 60.81 86 LYS A O 1
ATOM 686 N N . SER A 1 87 ? 21.069 18.535 -20.679 1.00 67.50 87 SER A N 1
ATOM 687 C CA . SER A 1 87 ? 21.838 18.932 -21.857 1.00 67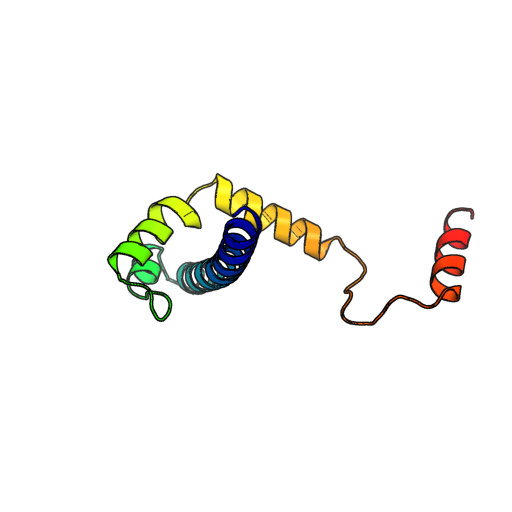.50 87 SER A CA 1
ATOM 688 C C . SER A 1 87 ? 23.140 18.127 -21.923 1.00 67.50 87 SER A C 1
ATOM 690 O O . SER A 1 87 ? 23.677 17.689 -20.902 1.00 67.50 87 SER A O 1
ATOM 692 N N . HIS A 1 88 ? 23.654 17.930 -23.137 1.00 68.94 88 HIS A N 1
ATOM 693 C CA . HIS A 1 88 ? 24.883 17.175 -23.389 1.00 68.94 88 HIS A CA 1
ATOM 694 C C . HIS A 1 88 ? 26.072 17.660 -22.531 1.00 68.94 88 HIS A C 1
ATOM 696 O O . HIS A 1 88 ? 26.847 16.846 -22.037 1.00 68.94 88 HIS A O 1
ATOM 702 N N . ALA A 1 89 ? 26.154 18.965 -22.252 1.00 71.50 89 ALA A N 1
ATOM 703 C CA . ALA A 1 89 ? 27.191 19.562 -21.409 1.00 71.50 89 ALA A CA 1
ATOM 704 C C . ALA A 1 89 ? 27.217 19.004 -19.970 1.00 71.50 89 ALA A C 1
ATOM 706 O O . ALA A 1 89 ? 28.283 18.670 -19.461 1.00 71.50 89 ALA A O 1
ATOM 707 N N . VAL A 1 90 ? 26.053 18.796 -19.344 1.00 71.00 90 VAL A N 1
ATOM 708 C CA . VAL A 1 90 ? 25.970 18.269 -17.965 1.00 71.00 90 VAL A CA 1
ATOM 709 C C . VAL A 1 90 ? 26.405 16.799 -17.898 1.00 71.00 90 VAL A C 1
ATOM 711 O O . VAL A 1 90 ? 26.866 16.323 -16.861 1.00 71.00 90 VAL A O 1
ATOM 714 N N . HIS A 1 91 ? 26.261 16.056 -18.999 1.00 68.06 91 HIS A N 1
ATOM 715 C CA . HIS A 1 91 ? 26.777 14.691 -19.097 1.00 68.06 91 HIS A CA 1
ATOM 716 C C . HIS A 1 91 ? 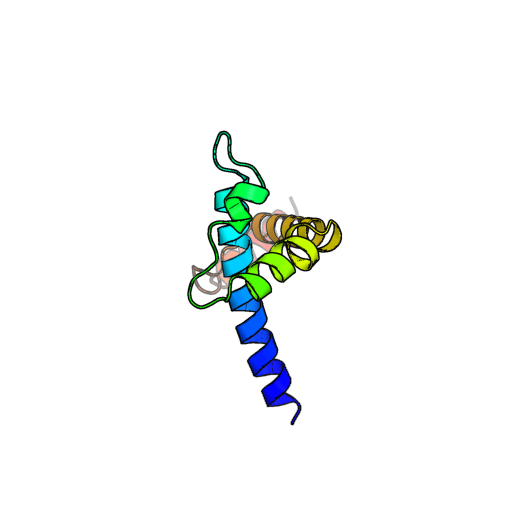28.304 14.657 -19.223 1.00 68.06 91 HIS A C 1
ATOM 718 O O . HIS A 1 91 ? 28.925 13.769 -18.643 1.00 68.06 91 HIS A O 1
ATOM 724 N N . MET A 1 92 ? 28.896 15.627 -19.924 1.00 72.12 92 MET A N 1
ATOM 725 C CA . MET A 1 92 ? 30.349 15.744 -20.061 1.00 72.12 92 MET A CA 1
ATOM 726 C C . MET A 1 92 ? 31.011 16.116 -18.731 1.00 72.12 92 MET A C 1
ATOM 728 O O . MET A 1 92 ? 31.959 15.453 -18.334 1.00 72.12 92 MET A O 1
ATOM 732 N N . GLU A 1 93 ? 30.472 17.088 -17.989 1.00 64.12 93 GLU A N 1
ATOM 733 C CA . GLU A 1 93 ? 31.022 17.505 -16.685 1.00 64.12 93 GLU A CA 1
ATOM 734 C C . GLU A 1 93 ? 31.003 16.389 -15.629 1.00 64.12 93 GLU A C 1
ATOM 736 O O . GLU A 1 93 ? 31.941 16.249 -14.845 1.00 64.12 93 GLU A O 1
ATOM 741 N N . ALA A 1 94 ? 29.964 15.549 -15.622 1.00 61.12 94 ALA A N 1
ATOM 742 C CA . ALA A 1 94 ? 29.878 14.414 -14.703 1.00 61.12 94 ALA A CA 1
ATOM 743 C C . ALA A 1 94 ? 30.912 13.312 -15.004 1.00 61.12 94 ALA A C 1
ATOM 745 O O . ALA A 1 94 ? 31.283 12.566 -14.099 1.00 61.12 94 ALA A O 1
ATOM 746 N N . ALA A 1 95 ? 31.377 13.202 -16.252 1.00 59.44 95 ALA A N 1
ATOM 747 C CA . ALA A 1 95 ? 32.418 12.252 -16.638 1.00 59.44 95 ALA A CA 1
ATOM 748 C C . ALA A 1 95 ? 33.824 12.736 -16.242 1.00 59.44 95 ALA A C 1
ATOM 750 O O . ALA A 1 95 ? 34.696 11.918 -15.959 1.00 59.44 95 ALA A O 1
ATOM 751 N N . THR A 1 96 ? 34.043 14.051 -16.163 1.00 52.97 96 THR A N 1
ATOM 752 C CA . THR A 1 96 ? 35.357 14.631 -15.846 1.00 52.97 96 THR A CA 1
ATOM 753 C C . THR A 1 96 ? 35.719 14.534 -14.362 1.00 52.97 96 THR A C 1
ATOM 755 O O . THR A 1 96 ? 36.89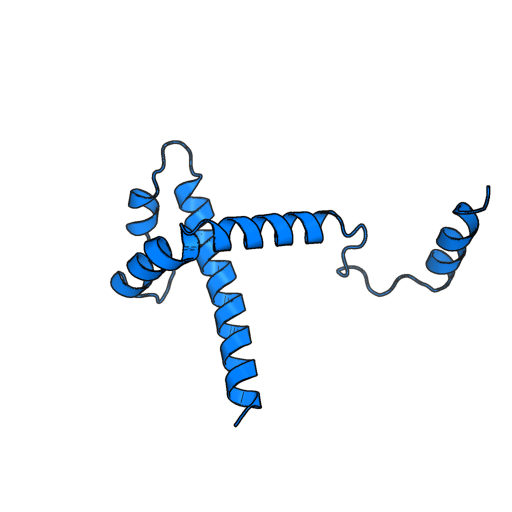4 14.447 -14.023 1.00 52.97 96 THR A O 1
ATOM 758 N N . PHE A 1 97 ? 34.732 14.483 -13.462 1.00 49.31 97 PHE A N 1
ATOM 759 C CA . PHE A 1 97 ? 34.963 14.410 -12.010 1.00 49.31 97 PHE A CA 1
ATOM 760 C C . PHE A 1 97 ? 35.322 13.012 -11.476 1.00 49.31 97 PHE A C 1
ATOM 762 O O . PHE A 1 97 ? 35.578 12.869 -10.285 1.00 49.31 97 PHE A O 1
ATOM 769 N N . CYS A 1 98 ? 35.360 11.977 -12.321 1.00 46.25 98 CYS A N 1
ATOM 770 C CA . CYS A 1 98 ? 35.776 10.628 -11.914 1.00 46.25 98 CYS A CA 1
ATOM 771 C C . CYS A 1 98 ? 37.286 10.365 -12.121 1.00 46.25 98 CYS A C 1
ATOM 773 O O . CYS A 1 98 ? 37.745 9.243 -11.906 1.00 46.25 98 CYS A O 1
ATOM 775 N N . HIS A 1 99 ? 38.055 11.379 -12.537 1.00 45.91 99 HIS A N 1
ATOM 776 C CA . HIS A 1 99 ? 39.496 11.279 -12.807 1.00 45.91 99 HIS A CA 1
ATOM 777 C C . HIS A 1 99 ? 40.350 12.377 -12.146 1.00 45.91 99 HIS A C 1
ATOM 779 O O . HIS A 1 99 ? 41.415 12.717 -12.660 1.00 45.91 99 HIS A O 1
ATOM 785 N N . LEU A 1 100 ? 39.928 12.888 -10.986 1.00 41.94 100 LEU A N 1
A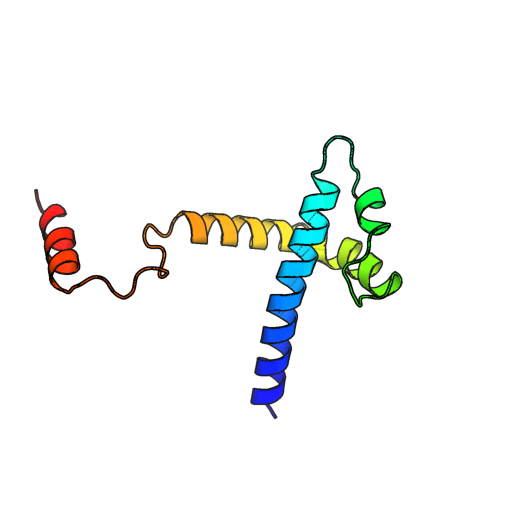TOM 786 C CA . LEU A 1 100 ? 40.801 13.638 -10.076 1.00 41.94 100 LEU A CA 1
ATOM 787 C C . LEU A 1 100 ? 40.770 13.013 -8.683 1.00 41.94 100 LEU A C 1
ATOM 789 O O . LEU A 1 100 ? 39.648 12.777 -8.182 1.00 41.94 100 LEU A O 1
#